Protein AF-A0A6V7IJ81-F1 (afdb_monomer_lite)

Structure (mmCIF, N/CA/C/O backbone):
data_AF-A0A6V7IJ81-F1
#
_entry.id   AF-A0A6V7IJ81-F1
#
loop_
_atom_site.group_PDB
_atom_site.id
_atom_site.type_symbol
_atom_site.label_atom_id
_atom_site.label_alt_id
_atom_site.label_comp_id
_atom_site.label_asym_id
_atom_site.label_entity_id
_atom_site.label_seq_id
_atom_site.pdbx_PDB_ins_code
_atom_site.Cartn_x
_atom_site.Cartn_y
_atom_site.Cartn_z
_atom_site.occupancy
_atom_site.B_iso_or_equiv
_atom_site.auth_seq_id
_atom_site.auth_comp_id
_atom_site.auth_asym_id
_atom_site.auth_atom_id
_atom_site.pdbx_PDB_model_num
ATOM 1 N N . TYR A 1 1 ? 16.182 -5.150 -8.749 1.00 84.44 1 TYR A N 1
ATOM 2 C CA . TYR A 1 1 ? 16.234 -3.735 -8.340 1.00 84.44 1 TYR A CA 1
ATOM 3 C C . TYR A 1 1 ? 17.164 -3.007 -9.289 1.00 84.44 1 TYR A C 1
ATOM 5 O O . TYR A 1 1 ? 18.190 -3.580 -9.637 1.00 84.44 1 TYR A O 1
ATOM 13 N N . VAL A 1 2 ? 16.801 -1.800 -9.714 1.00 90.31 2 VAL A N 1
ATOM 14 C CA . VAL A 1 2 ? 17.543 -0.971 -10.682 1.00 90.31 2 VAL A CA 1
ATOM 15 C C . VAL A 1 2 ? 17.564 0.492 -10.225 1.00 90.31 2 VAL A C 1
ATOM 17 O O . VAL A 1 2 ? 16.732 0.856 -9.388 1.00 90.31 2 VAL A O 1
ATOM 20 N N . PRO A 1 3 ? 18.490 1.332 -10.723 1.00 88.62 3 PRO A N 1
ATOM 21 C CA . PRO A 1 3 ? 18.470 2.765 -10.443 1.00 88.62 3 PRO A CA 1
ATOM 22 C C . PRO A 1 3 ? 17.133 3.418 -10.831 1.00 88.62 3 PRO A C 1
ATOM 24 O O . PRO A 1 3 ? 16.585 3.150 -11.896 1.00 88.62 3 PRO A O 1
ATOM 27 N N . GLU A 1 4 ? 16.614 4.270 -9.951 1.00 84.81 4 GLU A N 1
ATOM 28 C CA . GLU A 1 4 ? 15.409 5.082 -10.163 1.00 84.81 4 GLU A CA 1
ATOM 29 C C . GLU A 1 4 ? 15.686 6.248 -11.120 1.00 84.81 4 GLU A C 1
ATOM 31 O O . GLU A 1 4 ? 16.839 6.601 -11.368 1.00 84.81 4 GLU A O 1
ATOM 36 N N . GLY A 1 5 ? 14.636 6.927 -11.596 1.00 77.56 5 GLY A N 1
ATOM 37 C CA . GLY A 1 5 ? 14.752 8.030 -12.563 1.00 77.56 5 GLY A CA 1
ATOM 38 C C . GLY A 1 5 ? 15.628 9.222 -12.136 1.00 77.56 5 GLY A C 1
ATOM 39 O O . GLY A 1 5 ? 15.965 10.055 -12.972 1.00 77.56 5 GLY A O 1
ATOM 40 N N . ASN A 1 6 ? 16.017 9.319 -10.861 1.00 79.75 6 ASN A N 1
ATOM 41 C CA . ASN A 1 6 ? 16.946 10.332 -10.347 1.00 79.75 6 ASN A CA 1
ATOM 42 C C . ASN A 1 6 ? 18.399 9.865 -10.232 1.00 79.75 6 ASN A C 1
ATOM 44 O O . ASN A 1 6 ? 19.243 10.651 -9.810 1.00 79.75 6 ASN A O 1
ATOM 48 N N . MET A 1 7 ? 18.678 8.600 -10.552 1.00 86.25 7 MET A N 1
ATOM 49 C CA . MET A 1 7 ? 20.001 7.975 -10.498 1.00 86.25 7 MET A CA 1
ATOM 50 C C . MET A 1 7 ? 20.687 8.025 -9.120 1.00 86.25 7 MET A C 1
ATOM 52 O O . MET A 1 7 ? 21.885 7.775 -9.019 1.00 86.25 7 MET A O 1
ATOM 56 N N . THR A 1 8 ? 19.947 8.320 -8.047 1.00 85.88 8 THR A N 1
ATOM 57 C CA . THR A 1 8 ? 20.472 8.417 -6.669 1.00 85.88 8 THR A CA 1
ATOM 58 C C . THR A 1 8 ? 19.772 7.472 -5.691 1.00 85.88 8 THR A C 1
ATOM 60 O O . THR A 1 8 ? 20.128 7.413 -4.516 1.00 85.88 8 THR A O 1
ATOM 63 N N . ALA A 1 9 ? 18.800 6.694 -6.167 1.00 85.62 9 ALA A N 1
ATOM 64 C CA . ALA A 1 9 ? 18.134 5.633 -5.422 1.00 85.62 9 ALA A CA 1
ATOM 65 C C . ALA A 1 9 ? 17.955 4.390 -6.305 1.00 85.62 9 ALA A C 1
ATOM 67 O O . ALA A 1 9 ? 18.029 4.483 -7.527 1.00 85.62 9 ALA A O 1
ATOM 68 N N . CYS A 1 10 ? 17.699 3.232 -5.690 1.00 89.69 10 CYS A N 1
ATOM 69 C CA . CYS A 1 10 ? 17.317 2.008 -6.398 1.00 89.69 10 CYS A CA 1
ATOM 70 C C . CYS A 1 10 ? 15.884 1.590 -6.043 1.00 89.69 10 CYS A C 1
ATOM 72 O O . CYS A 1 10 ? 15.446 1.745 -4.897 1.00 89.69 10 CYS A O 1
ATOM 74 N N . GLY A 1 11 ? 15.190 1.012 -7.022 1.00 89.81 11 GLY A N 1
ATOM 75 C CA . GLY A 1 11 ? 13.795 0.596 -6.947 1.00 89.81 11 GLY A CA 1
AT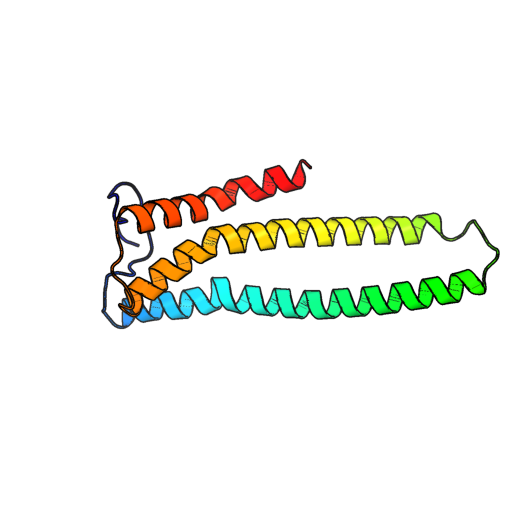OM 76 C C . GLY A 1 11 ? 13.508 -0.688 -7.718 1.00 89.81 11 GLY A C 1
ATOM 77 O O . GLY A 1 11 ? 14.408 -1.347 -8.247 1.00 89.81 11 GLY A O 1
ATOM 78 N N . THR A 1 12 ? 12.240 -1.072 -7.752 1.00 91.44 12 THR A N 1
ATOM 79 C CA . THR A 1 12 ? 11.742 -2.154 -8.607 1.00 91.44 12 THR A CA 1
ATOM 80 C C . THR A 1 12 ? 11.909 -1.796 -10.082 1.00 91.44 12 THR A C 1
ATOM 82 O O . THR A 1 12 ? 11.831 -0.635 -10.466 1.00 91.44 12 THR A O 1
ATOM 85 N N . ASP A 1 13 ? 12.150 -2.800 -10.925 1.00 93.38 13 ASP A N 1
ATOM 86 C CA . ASP A 1 13 ? 12.351 -2.579 -12.358 1.00 93.38 13 ASP A CA 1
ATOM 87 C C . ASP A 1 13 ? 11.015 -2.584 -13.109 1.00 93.38 13 ASP A C 1
ATOM 89 O O . ASP A 1 13 ? 10.650 -3.547 -13.780 1.00 93.38 13 ASP A O 1
ATOM 93 N N . TYR A 1 14 ? 10.248 -1.506 -12.944 1.00 91.94 14 TYR A N 1
ATOM 94 C CA . TYR A 1 14 ? 8.968 -1.300 -13.630 1.00 91.94 14 TYR A CA 1
ATOM 95 C C . TYR A 1 14 ? 9.129 -0.803 -15.080 1.00 91.94 14 TYR A C 1
ATOM 97 O O . TYR A 1 14 ? 8.137 -0.585 -15.784 1.00 91.94 14 TYR A O 1
ATOM 105 N N . LEU A 1 15 ? 10.368 -0.615 -15.549 1.00 91.44 15 LEU A N 1
ATOM 106 C CA . LEU A 1 15 ? 10.675 -0.211 -16.921 1.00 91.44 15 LEU A CA 1
ATOM 107 C C . LEU A 1 15 ? 10.933 -1.418 -17.825 1.00 91.44 15 LEU A C 1
ATOM 109 O O . LEU A 1 15 ? 10.518 -1.381 -18.983 1.00 91.44 15 LEU A O 1
ATOM 113 N N . ASN A 1 16 ? 11.528 -2.492 -17.302 1.00 92.88 16 ASN A N 1
ATOM 114 C CA . ASN A 1 16 ? 11.721 -3.732 -18.042 1.00 92.88 16 ASN A CA 1
ATOM 115 C C . ASN A 1 16 ? 10.380 -4.423 -18.374 1.00 92.88 16 ASN A C 1
ATOM 117 O O . A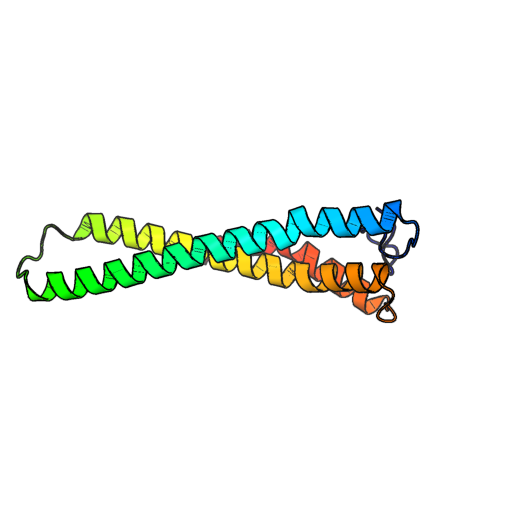SN A 1 16 ? 9.505 -4.593 -17.520 1.00 92.88 16 ASN A O 1
ATOM 121 N N . LYS A 1 17 ? 10.212 -4.800 -19.648 1.00 92.50 17 LYS A N 1
ATOM 122 C CA . LYS A 1 17 ? 8.978 -5.381 -20.205 1.00 92.50 17 LYS A CA 1
ATOM 123 C C . LYS A 1 17 ? 9.018 -6.898 -20.338 1.00 92.50 17 LYS A C 1
ATOM 125 O O . LYS A 1 17 ? 8.008 -7.489 -20.729 1.00 92.50 17 LYS A O 1
ATOM 130 N N . ASP A 1 18 ? 10.137 -7.516 -19.980 1.00 95.25 18 ASP A N 1
ATOM 131 C CA . ASP A 1 18 ? 10.265 -8.961 -19.912 1.00 95.25 18 ASP A CA 1
ATOM 132 C C . ASP A 1 18 ? 9.200 -9.525 -18.975 1.00 95.25 18 ASP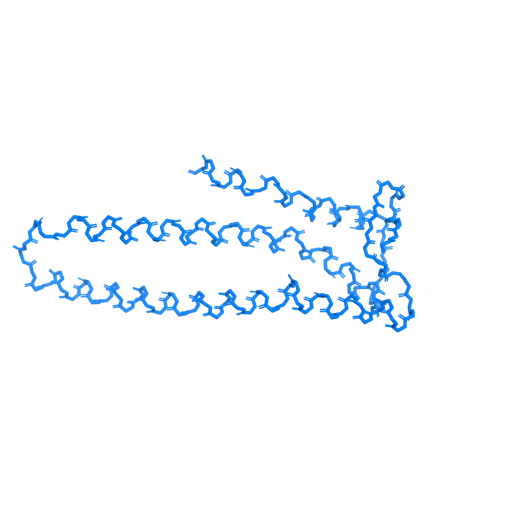 A C 1
ATOM 134 O O . ASP A 1 18 ? 8.917 -8.974 -17.903 1.00 95.25 18 ASP A O 1
ATOM 138 N N . TRP A 1 19 ? 8.606 -10.651 -19.375 1.00 94.25 19 TRP A N 1
ATOM 139 C CA . TRP A 1 19 ? 7.511 -11.257 -18.620 1.00 94.25 19 TRP A CA 1
ATOM 140 C C . TRP A 1 19 ? 7.925 -11.528 -17.170 1.00 94.25 19 TRP A C 1
ATOM 142 O O . TRP A 1 19 ? 7.180 -11.240 -16.234 1.00 94.25 19 TRP A O 1
ATOM 152 N N . PHE A 1 20 ? 9.149 -12.022 -16.976 1.00 94.44 20 PHE A N 1
ATOM 153 C CA . PHE A 1 20 ? 9.719 -12.275 -15.657 1.00 94.44 20 PHE A CA 1
ATOM 154 C C . PHE A 1 20 ? 9.725 -11.020 -14.765 1.00 94.44 20 PHE A C 1
ATOM 156 O O . PHE A 1 20 ? 9.236 -11.063 -13.639 1.00 94.44 20 PHE A O 1
ATOM 163 N N . SER A 1 21 ? 10.189 -9.880 -15.279 1.00 93.50 21 SER A N 1
ATOM 164 C CA . SER A 1 21 ? 10.229 -8.617 -14.529 1.00 93.50 21 SER A CA 1
ATOM 165 C C . SER A 1 21 ? 8.824 -8.089 -14.215 1.00 93.50 21 SER A C 1
ATOM 167 O O . SER A 1 21 ? 8.535 -7.717 -13.076 1.00 93.50 21 SER A O 1
ATOM 169 N N . ARG A 1 22 ? 7.911 -8.124 -15.196 1.00 95.12 22 ARG A N 1
ATOM 170 C CA . ARG A 1 22 ? 6.517 -7.679 -15.022 1.00 95.12 22 ARG A CA 1
ATOM 171 C C . ARG A 1 22 ? 5.778 -8.511 -13.977 1.00 95.12 22 ARG A C 1
ATOM 173 O O . ARG A 1 22 ? 5.169 -7.976 -13.054 1.00 95.12 22 ARG A O 1
ATOM 180 N N . SER A 1 23 ? 5.843 -9.827 -14.109 1.00 96.31 23 SER A N 1
ATOM 181 C CA . SER A 1 23 ? 5.177 -10.752 -13.194 1.00 96.31 23 SER A CA 1
ATOM 182 C C . SER A 1 23 ? 5.699 -10.708 -11.776 1.00 96.31 23 SER A C 1
ATOM 184 O O . SER A 1 23 ? 4.896 -10.795 -10.850 1.00 96.31 23 SER A O 1
ATOM 186 N N . TYR A 1 24 ? 7.007 -10.517 -11.599 1.00 96.19 24 TYR A N 1
ATOM 187 C CA . TYR A 1 24 ? 7.593 -10.302 -10.288 1.00 96.19 24 TYR A CA 1
ATOM 188 C C . TYR A 1 24 ? 6.880 -9.147 -9.578 1.00 96.19 24 TYR A C 1
ATOM 190 O O . TYR A 1 24 ? 6.423 -9.321 -8.454 1.00 96.19 24 TYR A O 1
ATOM 198 N N . ILE A 1 25 ? 6.689 -8.007 -10.252 1.00 96.56 25 ILE A N 1
ATOM 199 C CA . ILE A 1 25 ? 6.004 -6.838 -9.679 1.00 96.56 25 ILE A CA 1
ATOM 200 C C . ILE A 1 25 ? 4.536 -7.147 -9.360 1.00 96.56 25 ILE A C 1
ATOM 202 O O . ILE A 1 25 ? 4.060 -6.794 -8.279 1.00 96.56 25 ILE A O 1
ATOM 206 N N . LEU A 1 26 ? 3.820 -7.829 -10.260 1.00 97.19 26 LEU A N 1
ATOM 207 C CA . LEU A 1 26 ? 2.412 -8.177 -10.048 1.00 97.19 26 LEU A CA 1
ATOM 208 C C . LEU A 1 26 ? 2.239 -9.121 -8.855 1.00 97.19 26 LEU A C 1
ATOM 210 O O . LEU A 1 26 ? 1.501 -8.804 -7.923 1.00 97.19 26 LEU A O 1
ATOM 214 N N . VAL A 1 27 ? 2.966 -10.238 -8.834 1.00 97.81 27 VAL A N 1
ATOM 215 C CA . VAL A 1 27 ? 2.912 -11.215 -7.739 1.00 97.81 27 VAL A CA 1
ATOM 216 C C . VAL A 1 27 ? 3.348 -10.567 -6.429 1.00 97.81 27 VAL A C 1
ATOM 218 O O . VAL A 1 27 ? 2.644 -10.677 -5.428 1.00 97.81 27 VAL A O 1
ATOM 221 N N . TYR A 1 28 ? 4.453 -9.820 -6.439 1.00 97.19 28 TYR A N 1
ATOM 222 C CA . TYR A 1 28 ? 4.937 -9.107 -5.263 1.00 97.19 28 TYR A CA 1
ATOM 223 C C . TYR A 1 28 ? 3.868 -8.163 -4.701 1.00 97.19 28 TYR A C 1
ATOM 225 O O . TYR A 1 28 ? 3.559 -8.231 -3.514 1.00 97.19 28 TYR A O 1
ATOM 233 N N . SER A 1 29 ? 3.223 -7.357 -5.551 1.00 97.62 29 SER A N 1
ATOM 234 C CA . SER A 1 29 ? 2.163 -6.436 -5.122 1.00 97.62 29 SER A CA 1
ATOM 235 C C . SER A 1 29 ? 0.937 -7.139 -4.527 1.00 97.62 29 SER A C 1
ATOM 237 O O . SER A 1 29 ? 0.344 -6.629 -3.577 1.00 97.62 29 SER A O 1
ATOM 239 N N . ILE A 1 30 ? 0.579 -8.332 -5.015 1.00 98.06 30 ILE A N 1
ATOM 240 C CA . ILE A 1 30 ? -0.503 -9.134 -4.429 1.00 98.06 30 ILE A CA 1
ATOM 241 C C . ILE A 1 30 ? -0.166 -9.482 -2.980 1.00 98.06 30 ILE A C 1
ATOM 243 O O . ILE A 1 30 ? -0.972 -9.219 -2.092 1.00 98.06 30 ILE A O 1
ATOM 247 N N . PHE A 1 31 ? 1.028 -10.016 -2.725 1.00 97.44 31 PHE A N 1
ATOM 248 C CA . PHE A 1 31 ? 1.400 -10.496 -1.393 1.00 97.44 31 PHE A CA 1
ATOM 249 C C . PHE A 1 31 ? 1.743 -9.387 -0.398 1.00 97.44 31 PHE A C 1
ATOM 251 O O . PHE A 1 31 ? 1.477 -9.548 0.789 1.00 97.44 31 PHE A O 1
ATOM 258 N N . VAL A 1 32 ? 2.323 -8.275 -0.852 1.00 96.25 32 VAL A N 1
ATOM 259 C CA . VAL A 1 32 ? 2.798 -7.212 0.055 1.00 96.25 32 VAL A CA 1
ATOM 260 C C . VAL A 1 32 ? 1.839 -6.036 0.196 1.00 96.25 32 VAL A C 1
ATOM 262 O O . VAL A 1 32 ? 2.001 -5.244 1.118 1.00 96.25 32 VAL A O 1
ATOM 265 N N . TYR A 1 33 ? 0.852 -5.907 -0.693 1.00 97.25 33 TYR A N 1
ATOM 266 C CA . TYR A 1 33 ? -0.082 -4.783 -0.684 1.00 97.25 33 TYR A CA 1
ATOM 267 C C . TYR A 1 33 ? -1.535 -5.249 -0.598 1.00 97.25 33 TYR A C 1
ATOM 269 O O . TYR A 1 33 ? -2.208 -4.975 0.394 1.00 97.25 33 TYR A O 1
ATOM 277 N N . TYR A 1 34 ? -2.026 -5.988 -1.597 1.00 97.69 34 TYR A N 1
ATOM 278 C CA . TYR A 1 34 ? -3.453 -6.322 -1.679 1.00 97.69 34 TYR A CA 1
ATOM 279 C C . TYR A 1 34 ? -3.894 -7.356 -0.642 1.00 97.69 34 TYR A C 1
ATOM 281 O O . TYR A 1 34 ? -4.919 -7.166 0.007 1.00 97.69 34 TYR A O 1
ATOM 289 N N . LEU A 1 35 ? -3.128 -8.430 -0.450 1.00 97.44 35 LEU A N 1
ATOM 290 C CA . LEU A 1 35 ? -3.448 -9.464 0.532 1.00 97.44 35 LEU A CA 1
ATOM 291 C C . LEU A 1 35 ? -3.476 -8.891 1.966 1.00 97.44 35 LEU A C 1
ATOM 293 O O . LEU A 1 35 ? -4.492 -9.082 2.638 1.00 97.44 35 LEU A O 1
ATOM 297 N N . PRO A 1 36 ? -2.460 -8.129 2.434 1.00 96.06 36 PRO A N 1
ATOM 298 C CA . PRO A 1 36 ? -2.533 -7.450 3.726 1.00 96.06 36 PRO A CA 1
ATOM 299 C C . PRO A 1 36 ? -3.700 -6.465 3.811 1.00 96.06 36 PRO A C 1
ATOM 301 O O . PRO A 1 36 ? -4.397 -6.450 4.822 1.00 96.06 36 PRO A O 1
ATOM 304 N N . LEU A 1 37 ? -3.958 -5.681 2.755 1.00 95.81 37 LEU A N 1
ATOM 305 C CA . LEU A 1 37 ? -5.071 -4.728 2.720 1.00 95.81 37 LEU A CA 1
ATOM 306 C C . LEU A 1 37 ? -6.417 -5.422 2.941 1.00 95.81 37 LEU A C 1
ATOM 308 O O . LEU A 1 37 ? -7.191 -5.005 3.800 1.00 95.81 37 LEU A O 1
ATOM 312 N N . PHE A 1 38 ? -6.697 -6.488 2.191 1.00 96.44 38 PHE A N 1
ATOM 313 C CA . PHE A 1 38 ? -7.958 -7.215 2.315 1.00 96.44 38 PHE A CA 1
ATOM 314 C C . PHE A 1 38 ? -8.093 -7.915 3.663 1.00 96.44 38 PHE A C 1
ATOM 316 O O . PHE A 1 38 ? -9.180 -7.895 4.238 1.00 96.44 38 PHE A O 1
ATOM 323 N N . LEU A 1 39 ? -7.003 -8.472 4.198 1.00 96.19 39 LEU A N 1
ATOM 324 C CA . LEU A 1 39 ? -6.995 -9.051 5.540 1.00 96.19 39 LEU A CA 1
ATOM 325 C C . LEU A 1 39 ? -7.347 -7.992 6.590 1.00 96.19 39 LEU A C 1
ATOM 327 O O . LEU A 1 39 ? -8.223 -8.224 7.416 1.00 96.19 39 LEU A O 1
ATOM 331 N N . ILE A 1 40 ? -6.725 -6.814 6.521 1.00 94.56 40 ILE A N 1
ATOM 332 C CA . ILE A 1 40 ? -6.999 -5.697 7.432 1.00 94.56 40 ILE A CA 1
ATOM 333 C C . ILE A 1 40 ? -8.463 -5.258 7.321 1.00 94.56 40 ILE A C 1
ATOM 335 O O . ILE A 1 40 ? -9.142 -5.160 8.342 1.00 94.56 40 ILE A O 1
ATOM 339 N N . ILE A 1 41 ? -8.973 -5.033 6.105 1.00 93.31 41 ILE A N 1
ATOM 340 C CA . ILE A 1 41 ? -10.377 -4.648 5.880 1.00 93.31 41 ILE A CA 1
ATOM 341 C C . ILE A 1 41 ? -11.321 -5.690 6.485 1.00 93.31 41 ILE A C 1
ATOM 343 O O . ILE A 1 41 ? -12.253 -5.330 7.204 1.00 93.31 41 ILE A O 1
ATOM 347 N N . TYR A 1 42 ? -11.057 -6.974 6.235 1.00 95.31 42 TYR A N 1
ATOM 348 C CA . TYR A 1 42 ? -11.837 -8.077 6.784 1.00 95.31 42 TYR A CA 1
ATOM 349 C C . TYR A 1 42 ? -11.817 -8.057 8.316 1.00 95.31 42 TYR A C 1
ATOM 351 O O . TYR A 1 42 ? -12.873 -8.001 8.940 1.00 95.31 42 TYR A O 1
ATOM 359 N N . SER A 1 43 ? -10.640 -8.018 8.944 1.00 93.31 43 SER A N 1
ATOM 360 C CA . SER A 1 43 ? -10.513 -7.984 10.405 1.00 93.31 43 SER A CA 1
ATOM 361 C C . SER A 1 43 ? -11.246 -6.792 11.027 1.00 93.31 43 SER A C 1
ATOM 363 O O . SER A 1 43 ? -11.998 -6.968 11.986 1.00 93.31 43 SER A O 1
ATOM 365 N N . TYR A 1 44 ? -11.088 -5.589 10.470 1.00 88.75 44 TYR A N 1
ATOM 366 C CA . TYR A 1 44 ? -11.730 -4.390 11.011 1.00 88.75 44 TYR A CA 1
ATOM 367 C C . TYR A 1 44 ? -13.239 -4.358 10.800 1.00 88.75 44 TYR A C 1
ATOM 369 O O . TYR A 1 44 ? -13.948 -3.832 11.656 1.00 88.75 44 TYR A O 1
ATOM 377 N N . TYR A 1 45 ? -13.747 -4.968 9.730 1.00 92.00 45 TYR A N 1
ATOM 378 C CA . TYR A 1 45 ? -15.183 -5.160 9.562 1.00 92.00 45 TYR A CA 1
ATOM 379 C C . TYR A 1 45 ? -15.787 -5.928 10.753 1.00 92.00 45 TYR A C 1
ATOM 381 O O . TYR A 1 45 ? -16.765 -5.473 11.350 1.00 92.00 45 TYR A O 1
ATOM 389 N N . PHE A 1 46 ? -15.159 -7.034 11.173 1.00 91.62 46 PHE A N 1
ATOM 390 C CA . PHE A 1 46 ? -15.619 -7.807 12.335 1.00 91.62 46 PHE A CA 1
ATOM 391 C C . PHE A 1 46 ? -15.418 -7.075 13.663 1.00 91.62 46 PHE A C 1
ATOM 393 O O . PHE A 1 46 ? -16.294 -7.141 14.525 1.00 91.62 46 PHE A O 1
ATOM 400 N N . ILE A 1 47 ? -14.311 -6.343 13.826 1.00 88.69 47 ILE A N 1
ATOM 401 C CA . ILE A 1 47 ? -14.076 -5.530 15.030 1.00 88.69 47 ILE A CA 1
ATOM 402 C C . ILE A 1 47 ? -15.183 -4.482 15.186 1.00 88.69 47 ILE A C 1
ATOM 404 O O . ILE A 1 47 ? -15.778 -4.373 16.256 1.00 88.69 47 ILE A O 1
ATOM 408 N N . LEU A 1 48 ? -15.516 -3.744 14.123 1.00 86.56 48 LEU A N 1
ATOM 409 C CA . LEU A 1 48 ? -16.564 -2.719 14.167 1.00 86.56 48 LEU A CA 1
ATOM 410 C C . LEU A 1 48 ? -17.950 -3.317 14.442 1.00 86.56 48 LEU A C 1
ATOM 412 O O . LEU A 1 48 ? -18.734 -2.732 15.197 1.00 86.56 48 LEU A O 1
ATOM 416 N N . ALA A 1 49 ? -18.241 -4.495 13.885 1.00 89.81 49 ALA A N 1
ATOM 417 C CA . ALA A 1 49 ? -19.474 -5.221 14.175 1.00 89.81 49 ALA A CA 1
ATOM 418 C C . ALA A 1 49 ? -19.564 -5.620 15.661 1.00 89.81 49 ALA A C 1
ATOM 420 O O . ALA A 1 49 ? -20.597 -5.401 16.300 1.00 89.81 49 ALA A O 1
ATOM 421 N N . ALA A 1 50 ? -18.474 -6.142 16.233 1.00 88.06 50 ALA A N 1
ATOM 422 C CA . ALA A 1 50 ? -18.402 -6.526 17.641 1.00 88.06 50 ALA A CA 1
ATOM 423 C C . ALA A 1 50 ? -18.532 -5.318 18.583 1.00 88.06 50 ALA A C 1
ATOM 425 O O . ALA A 1 50 ? -19.305 -5.371 19.542 1.00 88.06 50 ALA A O 1
ATOM 426 N N . VAL A 1 51 ? -17.847 -4.208 18.281 1.00 85.19 51 VAL A N 1
ATOM 427 C CA . VAL A 1 51 ? -17.946 -2.955 19.048 1.00 85.19 51 VAL A CA 1
ATOM 428 C C . VAL A 1 51 ? -19.378 -2.422 19.031 1.00 85.19 51 VAL A C 1
ATOM 430 O O . VAL A 1 51 ? -19.923 -2.113 20.087 1.00 85.19 51 VAL A O 1
ATOM 433 N N . SER A 1 52 ? -20.031 -2.403 17.867 1.00 85.25 52 SER A N 1
ATOM 434 C CA . SER A 1 52 ? -21.417 -1.929 17.736 1.00 85.25 52 SER A CA 1
ATOM 435 C C . SER A 1 52 ? -22.403 -2.776 18.553 1.00 85.25 52 SER A C 1
ATOM 437 O O . SER A 1 52 ? -23.291 -2.244 19.225 1.00 85.25 52 SER A O 1
ATOM 439 N N . ALA A 1 53 ? -22.248 -4.105 18.530 1.00 88.25 53 ALA A N 1
ATOM 440 C CA . ALA A 1 53 ? -23.070 -5.014 19.330 1.00 88.25 53 ALA A CA 1
ATOM 441 C C . ALA A 1 53 ? -22.825 -4.825 20.836 1.00 88.25 53 ALA A C 1
ATOM 443 O O . ALA A 1 53 ? -23.771 -4.780 21.626 1.00 88.25 53 ALA A O 1
ATOM 444 N N . HIS A 1 54 ? -21.563 -4.668 21.230 1.00 82.81 54 HIS A N 1
ATOM 445 C CA . HIS A 1 54 ? -21.181 -4.430 22.613 1.00 82.81 54 HIS A CA 1
ATOM 446 C C . HIS A 1 54 ? -21.731 -3.095 23.141 1.00 82.81 54 HIS A C 1
ATOM 448 O O . HIS A 1 54 ? -22.329 -3.068 24.216 1.00 82.81 54 HIS A O 1
ATOM 454 N N . GLU A 1 55 ? -21.607 -1.999 22.384 1.00 82.81 55 GLU A N 1
ATOM 455 C CA . GLU A 1 55 ? -22.162 -0.690 22.755 1.00 82.81 55 GLU A CA 1
ATOM 456 C C . GLU A 1 55 ? -23.681 -0.744 22.950 1.00 82.81 55 GLU A C 1
ATOM 458 O O . GLU A 1 55 ? -24.212 -0.194 23.923 1.00 82.81 55 GLU A O 1
ATOM 463 N N . LYS A 1 56 ? -24.393 -1.459 22.067 1.00 85.12 56 LYS A N 1
ATOM 464 C CA . LYS A 1 56 ? -25.836 -1.681 22.204 1.00 85.12 56 LYS A CA 1
ATOM 465 C C . LYS A 1 56 ? -26.166 -2.422 23.504 1.00 85.12 56 LYS A C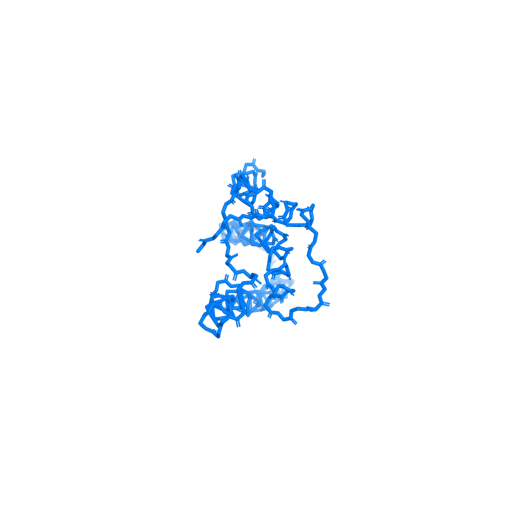 1
ATOM 467 O O . LYS A 1 56 ? -27.000 -1.945 24.275 1.00 85.12 56 LYS A O 1
ATOM 472 N N . ASN A 1 57 ? -25.481 -3.533 23.777 1.00 83.50 57 ASN A N 1
ATOM 473 C CA . ASN A 1 57 ? -25.681 -4.323 24.994 1.00 83.50 57 ASN A CA 1
ATOM 474 C C . ASN A 1 57 ? -25.374 -3.506 26.256 1.00 83.50 57 ASN A C 1
ATOM 476 O O . ASN A 1 57 ? -26.136 -3.542 27.220 1.00 83.50 57 ASN A O 1
ATOM 480 N N . MET A 1 58 ? -24.309 -2.703 26.232 1.00 77.00 58 MET A N 1
ATOM 481 C CA . MET A 1 58 ? -23.939 -1.809 27.329 1.00 77.00 58 MET A CA 1
ATOM 482 C C . MET A 1 58 ? -24.999 -0.744 27.595 1.00 77.00 58 MET A C 1
ATOM 484 O O . MET A 1 58 ? -25.344 -0.491 28.752 1.00 77.00 58 MET A O 1
ATOM 488 N N . ARG A 1 59 ? -25.564 -0.146 26.541 1.00 78.81 59 ARG A N 1
ATOM 489 C CA . ARG A 1 59 ? -26.660 0.822 26.663 1.00 78.81 59 ARG A CA 1
ATOM 490 C C . ARG A 1 59 ? -27.919 0.181 27.245 1.00 78.81 59 ARG A C 1
ATOM 492 O O . ARG A 1 59 ? -28.633 0.824 28.011 1.00 78.81 59 ARG A O 1
ATOM 499 N N . GLU A 1 60 ? -28.208 -1.066 26.891 1.00 83.00 60 GLU A N 1
ATOM 500 C CA . GLU A 1 60 ? -29.346 -1.817 27.430 1.00 83.00 60 GLU A CA 1
ATOM 501 C C . GLU A 1 60 ? -29.128 -2.249 28.887 1.00 83.00 60 GLU A C 1
ATOM 503 O O . GLU A 1 60 ? -30.051 -2.145 29.695 1.00 83.00 60 GLU A O 1
ATOM 508 N N . GLN A 1 61 ? -27.915 -2.666 29.254 1.00 71.31 61 GLN A N 1
ATOM 509 C CA . GLN A 1 61 ? -27.550 -2.997 30.634 1.00 71.31 61 GLN A CA 1
ATOM 510 C C . GLN A 1 61 ? -27.543 -1.765 31.546 1.00 71.31 61 GLN A C 1
ATOM 512 O O . GLN A 1 61 ? -28.023 -1.845 32.675 1.00 71.31 61 GLN A O 1
ATOM 517 N N . ALA A 1 62 ? -27.087 -0.606 31.058 1.00 71.31 62 ALA A N 1
ATOM 518 C CA . ALA A 1 62 ? -27.111 0.650 31.812 1.00 71.31 62 ALA A CA 1
ATOM 519 C C . ALA A 1 62 ? -28.535 1.079 32.206 1.00 71.31 62 ALA A C 1
ATOM 521 O O . ALA A 1 62 ? -28.731 1.673 33.260 1.00 71.31 62 ALA A O 1
ATOM 522 N N . LYS A 1 63 ? -29.550 0.726 31.404 1.00 75.69 63 LYS A N 1
ATOM 523 C CA . LYS A 1 63 ? -30.964 0.955 31.751 1.00 75.69 63 LYS A CA 1
ATOM 524 C C . LYS A 1 63 ? -31.469 0.037 32.871 1.00 75.69 63 LYS A C 1
ATOM 526 O O . LYS A 1 63 ? -32.499 0.334 33.465 1.00 75.69 63 LYS A O 1
ATOM 531 N N . LYS A 1 64 ? -30.790 -1.089 33.124 1.00 70.94 64 LYS A N 1
ATOM 532 C CA . LYS A 1 64 ? -31.206 -2.137 34.072 1.00 70.94 64 LYS A CA 1
ATOM 533 C C . LYS A 1 64 ? -30.400 -2.142 35.375 1.00 70.94 64 LYS A C 1
ATOM 535 O O . LYS A 1 64 ? -30.811 -2.805 36.320 1.00 70.94 64 LYS A O 1
ATOM 540 N N . MET A 1 65 ? -29.268 -1.437 35.444 1.00 57.53 65 MET A N 1
ATOM 541 C CA . MET A 1 65 ? -28.350 -1.493 36.585 1.00 57.53 65 MET A CA 1
ATOM 542 C C . MET A 1 65 ? -28.144 -0.135 37.259 1.00 57.53 65 MET A C 1
ATOM 544 O O . MET A 1 65 ? -27.648 0.803 36.646 1.00 57.53 65 MET A O 1
ATOM 548 N N . ASN A 1 66 ? -28.435 -0.079 38.562 1.00 55.09 66 ASN A N 1
ATOM 549 C CA . ASN A 1 66 ? -28.166 1.049 39.460 1.00 55.09 66 ASN A CA 1
ATOM 550 C C . ASN A 1 66 ? -26.942 0.741 40.354 1.00 55.09 66 ASN A C 1
ATOM 552 O O . ASN A 1 66 ? -27.028 0.803 41.576 1.00 55.09 66 ASN A O 1
ATOM 556 N N . VAL A 1 67 ? -25.829 0.271 39.767 1.00 54.53 67 VAL A N 1
ATOM 557 C CA . VAL A 1 67 ? -24.653 -0.182 40.541 1.00 54.53 67 VAL A CA 1
ATOM 558 C C . VAL A 1 67 ? -23.358 0.380 39.959 1.00 54.53 67 VAL A C 1
ATOM 560 O O . VAL A 1 67 ? -22.997 0.110 38.814 1.00 54.53 67 VAL A O 1
ATOM 563 N N . ALA A 1 68 ? -22.662 1.160 40.785 1.00 55.56 68 ALA A N 1
ATOM 564 C CA . ALA A 1 68 ? -21.536 2.009 40.415 1.00 55.56 68 ALA A CA 1
ATOM 565 C C . ALA A 1 68 ? -20.135 1.374 40.569 1.00 55.56 68 ALA A C 1
ATOM 567 O O . ALA A 1 68 ? -19.159 2.071 40.317 1.00 55.56 68 ALA A O 1
ATOM 568 N N . SER A 1 69 ? -19.972 0.103 40.968 1.00 52.69 69 SER A N 1
ATOM 569 C CA . SER A 1 69 ? -18.656 -0.343 41.487 1.00 52.69 69 SER A CA 1
ATOM 570 C C . SER A 1 69 ? -18.004 -1.604 40.901 1.00 52.69 69 SER A C 1
ATOM 572 O O . SER A 1 69 ? -16.828 -1.811 41.168 1.00 52.69 69 SER A O 1
ATOM 574 N N . LEU A 1 70 ? -18.654 -2.407 40.049 1.00 51.91 70 LEU A N 1
ATOM 575 C CA . LEU A 1 70 ? -17.994 -3.575 39.411 1.00 51.91 70 LEU A CA 1
ATOM 576 C C . LEU A 1 70 ? -17.367 -3.263 38.034 1.00 51.91 70 LEU A C 1
ATOM 578 O O . LEU A 1 70 ? -16.742 -4.118 37.422 1.00 51.91 70 LEU A O 1
ATOM 582 N N . ARG A 1 71 ? -17.531 -2.028 37.538 1.00 56.75 71 ARG A N 1
ATOM 583 C CA . ARG A 1 71 ? -17.342 -1.644 36.125 1.00 56.75 71 ARG A CA 1
ATOM 584 C C . ARG A 1 71 ? -16.010 -0.966 35.785 1.00 56.75 71 ARG A C 1
ATOM 586 O O . ARG A 1 71 ? -15.820 -0.623 34.624 1.00 56.75 71 ARG A O 1
ATOM 593 N N . SER A 1 72 ? -15.116 -0.687 36.733 1.00 61.97 72 SER A N 1
ATOM 594 C CA . SER A 1 72 ? -13.935 0.145 36.435 1.00 61.97 72 SER A CA 1
ATOM 595 C C . SER A 1 72 ? -12.845 -0.611 35.672 1.00 61.97 72 SER A C 1
ATOM 597 O O . SER A 1 72 ? -12.364 -0.099 34.665 1.00 61.97 72 SER A O 1
ATOM 599 N N . ALA A 1 73 ? -12.500 -1.830 36.100 1.00 63.12 73 ALA A N 1
ATOM 600 C CA . ALA A 1 73 ? -11.382 -2.593 35.539 1.00 63.12 73 ALA A CA 1
ATOM 601 C C . ALA A 1 73 ? -11.658 -3.114 34.116 1.00 63.12 73 ALA A C 1
ATOM 603 O O . ALA A 1 73 ? -10.820 -2.955 33.231 1.00 63.12 73 ALA A O 1
ATOM 604 N N . GLU A 1 74 ? -12.848 -3.670 33.869 1.00 65.62 74 GLU A N 1
ATOM 605 C CA . GLU A 1 74 ? -13.237 -4.215 32.557 1.00 65.62 74 GLU A CA 1
ATOM 606 C C . GLU A 1 74 ? -13.384 -3.099 31.505 1.00 65.62 74 GLU A C 1
ATOM 608 O O . GLU A 1 74 ? -12.850 -3.200 30.400 1.00 65.62 74 GLU A O 1
ATOM 613 N N . ASN A 1 75 ? -13.977 -1.957 31.887 1.00 68.56 75 ASN A N 1
ATOM 614 C CA . ASN A 1 75 ? -14.017 -0.770 31.025 1.00 68.56 75 ASN A CA 1
ATOM 615 C C . ASN A 1 75 ? -12.619 -0.173 30.779 1.00 68.56 75 ASN A C 1
ATOM 617 O O . ASN A 1 75 ? -12.373 0.372 29.703 1.00 68.56 75 ASN A O 1
ATOM 621 N N . GLN A 1 76 ? -11.697 -0.250 31.749 1.00 69.88 76 GLN A N 1
ATOM 622 C CA . GLN A 1 76 ? -10.313 0.203 31.563 1.00 69.88 76 GLN A CA 1
ATOM 623 C C . GLN A 1 76 ? -9.554 -0.670 30.562 1.00 69.88 76 GLN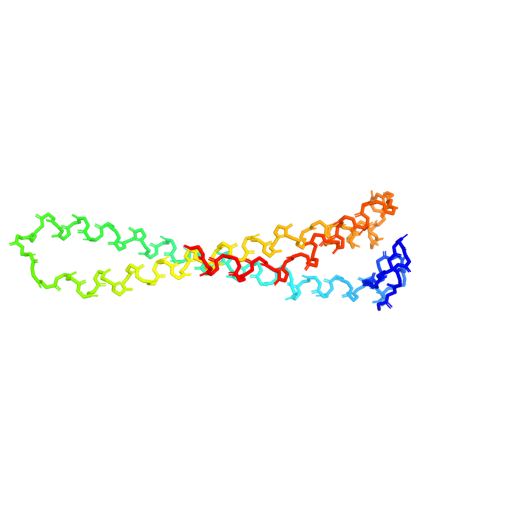 A C 1
ATOM 625 O O . GLN A 1 76 ? -8.913 -0.122 29.664 1.00 69.88 76 GLN A O 1
ATOM 630 N N . ALA A 1 77 ? -9.652 -1.997 30.682 1.00 71.75 77 ALA A N 1
ATOM 631 C CA . ALA A 1 77 ? -9.015 -2.933 29.757 1.00 71.75 77 ALA A CA 1
ATOM 632 C C . ALA A 1 77 ? -9.523 -2.728 28.320 1.00 71.75 77 ALA A C 1
ATOM 634 O O . ALA A 1 77 ? -8.734 -2.554 27.393 1.00 71.75 77 ALA A O 1
ATOM 635 N N . GLN A 1 78 ? -10.839 -2.610 28.149 1.00 71.50 78 GLN A N 1
ATOM 636 C CA . GLN A 1 78 ? -11.449 -2.372 26.843 1.00 71.50 78 GLN A CA 1
ATOM 637 C C . GLN A 1 78 ? -11.083 -1.004 26.242 1.00 71.50 78 GLN A C 1
ATOM 639 O O . GLN A 1 78 ? -10.858 -0.881 25.036 1.00 71.50 78 GLN A O 1
ATOM 644 N N . SER A 1 79 ? -10.992 0.043 27.068 1.00 75.44 79 SER A N 1
ATOM 645 C CA . SER A 1 79 ? -10.522 1.363 26.626 1.00 75.44 79 SER A CA 1
ATOM 646 C C . SER A 1 79 ? -9.079 1.303 26.108 1.00 75.44 79 SER A C 1
ATOM 648 O O . SER A 1 79 ? -8.760 1.913 25.083 1.00 75.44 79 SER A O 1
ATOM 650 N N . ALA A 1 80 ? -8.219 0.514 26.762 1.00 81.12 80 ALA A N 1
ATOM 651 C CA . ALA A 1 80 ? -6.848 0.285 26.316 1.00 81.12 80 ALA A CA 1
ATOM 652 C C . ALA A 1 80 ? -6.794 -0.460 24.971 1.00 81.12 80 ALA A C 1
ATOM 654 O O . ALA A 1 80 ? -6.092 -0.013 24.063 1.00 81.12 80 ALA A O 1
ATOM 655 N N . GLU A 1 81 ? -7.580 -1.527 24.793 1.00 81.19 81 GLU A N 1
ATOM 656 C CA . GLU A 1 81 ? -7.678 -2.250 23.515 1.00 81.19 81 GLU A CA 1
ATOM 657 C C . GLU A 1 81 ? -8.180 -1.353 22.376 1.00 81.19 81 GLU A C 1
ATOM 659 O O . GLU A 1 81 ? -7.618 -1.350 21.280 1.00 81.19 81 GLU A O 1
ATOM 664 N N . CYS A 1 82 ? -9.187 -0.516 22.640 1.00 81.12 82 CYS A N 1
ATOM 665 C CA . CYS A 1 82 ? -9.701 0.435 21.657 1.00 81.12 82 CYS A CA 1
ATOM 666 C C . CYS A 1 82 ? -8.651 1.500 21.286 1.00 81.12 82 CYS A C 1
ATOM 668 O O . CYS A 1 82 ? -8.529 1.878 20.117 1.00 81.12 82 CYS A O 1
ATOM 670 N N . LYS A 1 83 ? -7.841 1.961 22.251 1.00 85.06 83 LYS A N 1
ATOM 671 C CA . LYS A 1 83 ? -6.712 2.866 21.980 1.00 85.06 83 LYS A CA 1
ATOM 672 C C . LYS A 1 83 ? -5.657 2.192 21.096 1.00 85.06 83 LYS A C 1
ATOM 674 O O . LYS A 1 83 ? -5.212 2.802 20.126 1.00 85.06 83 LYS A O 1
ATOM 679 N N . LEU A 1 84 ? -5.304 0.938 21.382 1.00 87.12 84 LEU A N 1
ATOM 680 C CA . LEU A 1 84 ? -4.365 0.154 20.572 1.00 87.12 84 LEU A CA 1
ATOM 681 C C . LEU A 1 84 ? -4.874 -0.051 19.139 1.00 87.12 84 LEU A C 1
ATOM 683 O O . LEU A 1 84 ? -4.124 0.169 18.190 1.00 87.12 84 LEU A O 1
ATOM 687 N N . ALA A 1 85 ? -6.155 -0.388 18.968 1.00 86.75 85 ALA A N 1
ATOM 688 C CA . ALA A 1 85 ? -6.773 -0.533 17.651 1.00 86.75 85 ALA A CA 1
ATOM 689 C C . ALA A 1 85 ? -6.737 0.778 16.846 1.00 86.75 85 ALA A C 1
ATOM 691 O O . ALA A 1 85 ? -6.430 0.770 15.656 1.00 86.75 85 ALA A O 1
ATOM 692 N N . LYS A 1 86 ? -6.981 1.928 17.491 1.00 85.88 86 LYS A N 1
ATOM 693 C CA . LYS A 1 86 ? -6.860 3.245 16.840 1.00 85.88 86 LYS A CA 1
ATOM 694 C C . LYS A 1 86 ? -5.433 3.535 16.385 1.00 85.88 86 LYS A C 1
ATOM 696 O O . LYS A 1 86 ? -5.244 3.957 15.248 1.00 85.88 86 LYS A O 1
ATOM 701 N N . VAL A 1 87 ? -4.443 3.288 17.242 1.00 91.12 87 VAL A N 1
ATOM 702 C CA . VAL A 1 87 ? -3.023 3.467 16.896 1.00 91.12 87 VAL A CA 1
ATOM 703 C C . VAL A 1 87 ? -2.641 2.567 15.720 1.00 91.12 87 VAL A C 1
ATOM 705 O O . VAL A 1 87 ? -2.032 3.042 14.763 1.00 91.12 87 VAL A O 1
ATOM 708 N N . ALA A 1 88 ? -3.059 1.299 15.741 1.00 89.44 88 ALA A N 1
ATOM 709 C CA . ALA A 1 88 ? -2.827 0.368 14.641 1.00 89.44 88 ALA A CA 1
ATOM 710 C C . ALA A 1 88 ? -3.477 0.844 13.330 1.00 89.44 88 ALA A C 1
ATOM 712 O O . ALA A 1 88 ? -2.836 0.820 12.284 1.00 89.44 88 ALA A O 1
ATOM 713 N N . LEU A 1 89 ? -4.722 1.333 13.366 1.00 88.81 89 LEU A N 1
ATOM 714 C CA . LEU A 1 89 ? -5.376 1.908 12.184 1.00 88.81 89 LEU A CA 1
ATOM 715 C C . LEU A 1 89 ? -4.628 3.117 11.630 1.00 88.81 89 LEU A C 1
ATOM 717 O O . LEU A 1 89 ? -4.506 3.245 10.412 1.00 88.81 89 LEU A O 1
ATOM 721 N N . MET A 1 90 ? -4.130 3.999 12.498 1.00 92.06 90 MET A N 1
ATOM 722 C CA . MET A 1 90 ? -3.371 5.175 12.075 1.00 92.06 90 MET A CA 1
ATOM 723 C C . MET A 1 90 ? -2.078 4.774 11.363 1.00 92.06 90 MET A C 1
ATOM 725 O O . MET A 1 90 ? -1.833 5.243 10.251 1.00 92.06 90 MET A O 1
ATOM 729 N N . THR A 1 91 ? -1.280 3.876 11.950 1.00 93.12 91 THR A N 1
ATOM 730 C CA . THR A 1 91 ? -0.013 3.431 11.343 1.00 93.12 91 THR A CA 1
ATOM 731 C C . THR A 1 91 ? -0.237 2.679 10.034 1.00 93.12 91 THR A C 1
ATOM 733 O O . THR A 1 91 ? 0.448 2.947 9.049 1.00 93.12 91 THR A O 1
ATOM 736 N N . ILE A 1 92 ? -1.251 1.811 9.973 1.00 93.44 92 ILE A N 1
ATOM 737 C CA . ILE A 1 92 ? -1.655 1.120 8.743 1.00 93.44 92 ILE A CA 1
ATOM 738 C C . ILE A 1 92 ? -2.074 2.123 7.661 1.00 93.44 92 ILE A C 1
ATOM 740 O O . ILE A 1 92 ? -1.638 2.021 6.515 1.00 93.44 92 ILE A O 1
ATOM 744 N N . SER A 1 93 ? -2.902 3.110 8.010 1.00 91.81 93 SER A N 1
ATOM 745 C CA . SER A 1 93 ? -3.377 4.117 7.053 1.00 91.81 93 SER A CA 1
ATOM 746 C C . SER A 1 93 ? -2.218 4.941 6.493 1.00 91.81 93 SER A C 1
ATOM 748 O O . SER A 1 93 ? -2.151 5.176 5.287 1.00 91.81 93 SER A O 1
ATOM 750 N N . LEU A 1 94 ? -1.277 5.341 7.352 1.00 93.94 94 LEU A N 1
ATOM 751 C CA . LEU A 1 94 ? -0.062 6.054 6.954 1.00 93.94 94 LEU A CA 1
ATOM 752 C C . LEU A 1 94 ? 0.824 5.211 6.039 1.00 93.94 94 LEU A C 1
ATOM 754 O O . LEU A 1 94 ? 1.324 5.732 5.043 1.00 93.94 94 LEU A O 1
ATOM 758 N N . TRP A 1 95 ? 0.952 3.912 6.314 1.00 95.31 95 TRP A N 1
ATOM 759 C CA . TRP A 1 95 ? 1.670 2.989 5.440 1.00 95.31 95 TRP A CA 1
ATOM 760 C C . TRP A 1 95 ? 1.059 2.959 4.034 1.00 95.31 95 TRP A C 1
ATOM 762 O O . TRP A 1 95 ? 1.766 3.163 3.046 1.00 95.31 95 TRP A O 1
ATOM 772 N N . PHE A 1 96 ? -0.262 2.780 3.926 1.00 95.62 96 PHE A N 1
ATOM 773 C CA . PHE A 1 96 ? -0.935 2.755 2.626 1.00 95.62 96 PHE A CA 1
ATOM 774 C C . PHE A 1 96 ? -0.825 4.098 1.903 1.00 95.62 96 PHE A C 1
ATOM 776 O O . PHE A 1 96 ? -0.480 4.119 0.722 1.00 95.62 96 PHE A O 1
ATOM 783 N N . MET A 1 97 ? -1.025 5.223 2.594 1.00 94.25 97 MET A N 1
ATOM 784 C CA . MET A 1 97 ? -0.849 6.556 2.005 1.00 94.25 97 MET A CA 1
ATOM 785 C C . MET A 1 97 ? 0.570 6.774 1.463 1.00 94.25 97 MET A C 1
ATOM 787 O O . MET A 1 97 ? 0.730 7.332 0.379 1.00 94.25 97 MET A O 1
ATOM 791 N N . ALA A 1 98 ? 1.592 6.295 2.174 1.00 95.56 98 ALA A N 1
ATOM 792 C CA . ALA A 1 98 ? 2.986 6.414 1.761 1.00 95.56 98 ALA A CA 1
ATOM 793 C C . ALA A 1 98 ? 3.315 5.572 0.519 1.00 95.56 98 ALA A C 1
ATOM 795 O O . ALA A 1 98 ? 4.008 6.037 -0.387 1.00 95.56 98 ALA A O 1
ATOM 796 N N . TRP A 1 99 ? 2.829 4.328 0.472 1.00 96.75 99 TRP A N 1
ATOM 797 C CA . TRP A 1 99 ? 3.209 3.356 -0.556 1.00 96.75 99 TRP A CA 1
ATOM 798 C C . TRP A 1 99 ? 2.324 3.376 -1.805 1.00 96.75 99 TRP A C 1
ATOM 800 O O . TRP A 1 99 ? 2.802 3.003 -2.878 1.00 96.75 99 TRP A O 1
ATOM 810 N N . THR A 1 100 ? 1.070 3.836 -1.710 1.00 96.75 100 THR A N 1
ATOM 811 C CA . THR A 1 100 ? 0.138 3.866 -2.856 1.00 96.75 100 THR A CA 1
ATOM 812 C C . THR A 1 100 ? 0.713 4.606 -4.070 1.00 96.75 100 THR A C 1
ATOM 814 O O . THR A 1 100 ? 0.665 4.042 -5.165 1.00 96.75 100 THR A O 1
ATOM 817 N N . PRO A 1 101 ? 1.303 5.815 -3.942 1.00 95.38 101 PRO A N 1
ATOM 818 C CA . PRO A 1 101 ? 1.858 6.518 -5.099 1.00 95.38 101 PRO A CA 1
ATOM 819 C C . PRO A 1 101 ? 2.944 5.704 -5.814 1.00 95.38 101 PRO A C 1
ATOM 821 O O . PRO A 1 101 ? 2.982 5.652 -7.042 1.00 95.38 101 PRO A O 1
ATOM 824 N N . TYR A 1 102 ? 3.796 5.014 -5.051 1.00 95.31 102 TYR A N 1
ATOM 825 C CA . TYR A 1 102 ? 4.872 4.189 -5.596 1.00 95.31 102 TYR A CA 1
ATOM 826 C C . TYR A 1 102 ? 4.356 2.902 -6.258 1.00 95.31 102 TYR A C 1
ATOM 828 O O . TYR A 1 102 ? 4.864 2.500 -7.308 1.00 95.31 102 TYR A O 1
ATOM 836 N N . LEU A 1 103 ? 3.306 2.284 -5.707 1.00 96.38 103 LEU A N 1
ATOM 837 C CA . LEU A 1 103 ? 2.605 1.170 -6.353 1.00 96.38 103 LEU A CA 1
ATOM 838 C C . LEU A 1 103 ? 2.000 1.597 -7.699 1.00 96.38 103 LEU A C 1
ATOM 840 O O . LEU A 1 103 ? 2.152 0.888 -8.692 1.00 96.38 103 LEU A O 1
ATOM 844 N N . VAL A 1 104 ? 1.364 2.771 -7.749 1.00 95.38 104 VAL A N 1
ATOM 845 C CA . VAL A 1 104 ? 0.785 3.324 -8.983 1.00 95.38 104 VAL A CA 1
ATOM 846 C C . VAL A 1 104 ? 1.862 3.548 -10.045 1.00 95.38 104 VAL A C 1
ATOM 848 O O . VAL A 1 104 ? 1.646 3.185 -11.196 1.00 95.38 104 VAL A O 1
ATOM 851 N N . ILE A 1 105 ? 3.036 4.071 -9.674 1.00 94.94 105 ILE A N 1
ATOM 852 C CA . ILE A 1 105 ? 4.183 4.220 -10.590 1.00 94.94 105 ILE A CA 1
ATOM 853 C C . ILE A 1 105 ? 4.625 2.866 -11.149 1.00 94.94 105 ILE A C 1
ATOM 855 O O . ILE A 1 105 ? 4.816 2.728 -12.357 1.00 94.94 105 ILE A O 1
ATOM 859 N N . ASN A 1 106 ? 4.739 1.855 -10.285 1.00 95.25 106 ASN A N 1
ATOM 860 C CA . ASN A 1 106 ? 5.105 0.502 -10.695 1.00 95.25 106 ASN A CA 1
ATOM 861 C C . ASN A 1 106 ? 4.118 -0.072 -11.713 1.00 95.25 106 ASN A C 1
ATOM 863 O O . ASN A 1 106 ? 4.524 -0.590 -12.751 1.00 95.25 106 ASN A O 1
ATOM 867 N N . TYR A 1 107 ? 2.822 0.058 -11.440 1.00 96.19 107 TYR A N 1
ATOM 868 C CA . TYR A 1 107 ? 1.765 -0.423 -12.324 1.00 96.19 107 TYR A CA 1
ATOM 869 C C . TYR A 1 107 ? 1.714 0.367 -13.634 1.00 96.19 107 TYR A C 1
ATOM 871 O O . TYR A 1 107 ? 1.610 -0.231 -14.702 1.00 96.19 107 TYR A O 1
ATOM 879 N N . ALA A 1 108 ? 1.861 1.691 -13.578 1.00 95.06 108 ALA A N 1
ATOM 880 C CA . ALA A 1 108 ? 1.969 2.532 -14.765 1.00 95.06 108 ALA A CA 1
ATOM 881 C C . ALA A 1 108 ? 3.151 2.126 -15.652 1.00 95.06 108 ALA A C 1
ATOM 883 O O . ALA A 1 108 ? 3.027 2.121 -16.874 1.00 95.06 108 ALA A O 1
ATOM 884 N N . GLY A 1 109 ? 4.275 1.737 -15.046 1.00 93.44 109 GLY A N 1
ATOM 885 C CA . GLY A 1 109 ? 5.439 1.228 -15.762 1.00 93.44 109 GLY A CA 1
ATOM 886 C C . GLY A 1 109 ? 5.159 -0.132 -16.386 1.00 93.44 109 GLY A C 1
ATOM 887 O O . GLY A 1 109 ? 5.313 -0.299 -17.595 1.00 93.44 109 GLY A O 1
ATOM 888 N N . VAL A 1 110 ? 4.680 -1.091 -15.593 1.00 95.00 110 VAL A N 1
ATOM 889 C CA . VAL A 1 110 ? 4.380 -2.455 -16.054 1.00 95.00 110 VAL A CA 1
ATOM 890 C C . VAL A 1 110 ? 3.378 -2.454 -17.209 1.00 95.00 110 VAL A C 1
ATOM 892 O O . VAL A 1 110 ? 3.629 -3.123 -18.212 1.00 95.00 110 VAL A O 1
ATOM 895 N N . PHE A 1 111 ? 2.291 -1.690 -17.094 1.00 94.94 111 PHE A N 1
ATOM 896 C CA . PHE A 1 111 ? 1.189 -1.656 -18.061 1.00 94.94 111 PHE A CA 1
ATOM 897 C C . PHE A 1 111 ? 1.284 -0.533 -19.098 1.00 94.94 111 PHE A C 1
ATOM 899 O O . PHE A 1 111 ? 0.430 -0.452 -19.974 1.00 94.94 111 PHE A O 1
ATOM 906 N N . GLU A 1 112 ? 2.299 0.325 -19.007 1.00 92.62 112 GLU A N 1
ATOM 907 C CA . GLU A 1 112 ? 2.552 1.417 -19.959 1.00 92.62 112 GLU A CA 1
ATOM 908 C C . GLU A 1 112 ? 1.363 2.390 -20.095 1.00 92.62 112 GLU A C 1
ATOM 910 O O . GLU A 1 112 ? 1.130 2.980 -21.147 1.00 92.62 112 GLU A O 1
ATOM 915 N N . THR A 1 113 ? 0.600 2.579 -19.012 1.00 91.25 113 THR A N 1
ATOM 916 C CA . THR A 1 113 ? -0.651 3.358 -19.026 1.00 91.25 113 THR A CA 1
ATOM 917 C C . THR A 1 113 ? -0.433 4.866 -19.075 1.00 91.25 113 THR A C 1
ATOM 919 O O . THR A 1 113 ? -1.333 5.607 -19.466 1.00 91.25 113 THR A O 1
ATOM 922 N N . THR A 1 114 ? 0.742 5.348 -18.666 1.00 88.56 114 THR A N 1
ATOM 923 C CA . THR A 1 114 ? 1.095 6.769 -18.716 1.00 88.56 114 THR A CA 1
ATOM 924 C C . THR A 1 114 ? 2.604 6.968 -18.822 1.00 88.56 114 THR A C 1
ATOM 926 O O . THR A 1 114 ? 3.397 6.083 -18.494 1.00 88.56 114 THR A O 1
ATOM 929 N N . LYS A 1 115 ? 3.018 8.158 -19.267 1.00 86.44 115 LYS A N 1
ATOM 930 C CA . LYS A 1 115 ? 4.429 8.550 -19.292 1.00 86.44 115 LYS A CA 1
ATOM 931 C C . LYS A 1 115 ? 4.908 8.826 -17.869 1.00 86.44 115 LYS A C 1
ATOM 933 O O . LYS A 1 115 ? 4.389 9.707 -17.187 1.00 86.44 115 LYS A O 1
ATOM 938 N N . ILE A 1 116 ? 5.935 8.100 -17.446 1.00 88.75 116 ILE A N 1
ATOM 939 C CA . ILE A 1 116 ? 6.563 8.271 -16.137 1.00 88.75 116 ILE A CA 1
ATOM 940 C C . ILE A 1 116 ? 7.605 9.388 -16.229 1.00 88.75 116 ILE A C 1
ATOM 942 O O . ILE A 1 116 ? 8.575 9.276 -16.978 1.00 88.75 116 ILE A O 1
ATOM 946 N N . SER A 1 117 ? 7.409 10.470 -15.474 1.00 88.44 117 SER A N 1
ATOM 947 C CA . SER A 1 117 ? 8.390 11.553 -15.371 1.00 88.44 117 SER A CA 1
ATOM 948 C C . SER A 1 117 ? 9.352 11.320 -14.195 1.00 88.44 117 SER A C 1
ATOM 950 O O . SER A 1 117 ? 8.930 10.784 -13.166 1.00 88.44 117 SER A O 1
ATOM 952 N N . PRO A 1 118 ? 10.616 11.780 -14.280 1.00 85.94 118 PRO A N 1
ATOM 953 C CA . PRO A 1 118 ? 11.574 11.650 -13.179 1.00 85.94 118 PRO A CA 1
ATOM 954 C C . PRO A 1 118 ? 11.088 12.276 -11.864 1.00 85.94 118 PRO A C 1
ATOM 956 O O . PRO A 1 118 ? 11.285 11.713 -10.790 1.00 85.94 118 PRO A O 1
ATOM 959 N N . LEU A 1 119 ? 10.398 13.420 -11.931 1.00 86.94 119 LEU A N 1
ATOM 960 C CA . LEU A 1 119 ? 9.834 14.067 -10.741 1.00 86.94 119 LEU A CA 1
ATOM 961 C C . LEU A 1 119 ? 8.788 13.185 -10.058 1.00 86.94 119 LEU A C 1
ATOM 963 O O . LEU A 1 119 ? 8.776 13.090 -8.833 1.00 86.94 119 LEU A O 1
ATOM 967 N N . PHE A 1 120 ? 7.940 12.512 -10.837 1.00 86.56 120 PHE A N 1
ATOM 968 C CA . PHE A 1 120 ? 6.924 11.626 -10.283 1.00 86.56 120 PHE A CA 1
ATOM 969 C C . PHE A 1 120 ? 7.560 10.411 -9.595 1.00 86.56 120 PHE A C 1
ATOM 971 O O . PHE A 1 120 ? 7.182 10.083 -8.471 1.00 86.56 120 PHE A O 1
ATOM 978 N N . THR A 1 121 ? 8.598 9.815 -10.198 1.00 89.44 121 THR A N 1
ATOM 979 C CA . THR A 1 121 ? 9.346 8.704 -9.580 1.00 89.44 121 THR A CA 1
ATOM 980 C C . THR A 1 121 ? 10.067 9.122 -8.303 1.00 89.44 121 THR A C 1
ATOM 982 O O . THR A 1 121 ? 10.040 8.385 -7.320 1.00 89.44 121 THR A O 1
ATOM 985 N N . ILE A 1 122 ? 10.661 10.324 -8.280 1.00 89.38 122 ILE A N 1
ATOM 986 C CA . ILE A 1 122 ? 11.345 10.866 -7.097 1.00 89.38 122 ILE A CA 1
ATOM 987 C C . ILE A 1 122 ? 10.366 11.003 -5.941 1.00 89.38 122 ILE A C 1
ATOM 989 O O . ILE A 1 122 ? 10.592 10.435 -4.875 1.00 89.38 122 ILE A O 1
ATOM 993 N N . TRP A 1 123 ? 9.274 11.739 -6.151 1.00 89.81 123 TRP A N 1
ATOM 994 C CA . TRP A 1 123 ? 8.327 12.018 -5.079 1.00 89.81 123 TRP A CA 1
ATOM 995 C C . TRP A 1 123 ? 7.632 10.752 -4.591 1.00 89.81 123 TRP A C 1
ATOM 997 O O . TRP A 1 123 ? 7.525 10.563 -3.381 1.00 89.81 123 TRP A O 1
ATOM 1007 N N . GLY A 1 124 ? 7.248 9.849 -5.498 1.00 91.94 124 GLY A N 1
ATOM 1008 C CA . GLY A 1 124 ? 6.688 8.554 -5.116 1.00 91.94 124 GLY A CA 1
ATOM 1009 C C . GLY A 1 124 ? 7.653 7.722 -4.268 1.00 91.94 124 GLY A C 1
ATOM 1010 O O . GLY A 1 124 ? 7.257 7.183 -3.236 1.00 91.94 124 GLY A O 1
ATOM 1011 N N . SER A 1 125 ? 8.932 7.660 -4.655 1.00 91.31 125 SER A N 1
ATOM 1012 C CA . SER A 1 125 ? 9.961 6.918 -3.913 1.00 91.31 125 SER A CA 1
ATOM 1013 C C . SER A 1 125 ? 10.252 7.545 -2.544 1.00 91.31 125 SER A C 1
ATOM 1015 O O . SER A 1 125 ? 10.365 6.833 -1.546 1.00 91.31 125 SER A O 1
ATOM 1017 N N . VAL A 1 126 ? 10.324 8.878 -2.465 1.00 91.56 126 VAL A N 1
ATOM 1018 C CA . VAL A 1 126 ? 10.548 9.606 -1.205 1.00 91.56 126 VAL A CA 1
ATOM 1019 C C . VAL A 1 126 ? 9.383 9.406 -0.238 1.00 91.56 126 VAL A C 1
ATOM 1021 O O . VAL A 1 126 ? 9.624 9.068 0.920 1.00 91.56 126 VAL A O 1
ATOM 1024 N N . PHE A 1 127 ? 8.135 9.544 -0.699 1.00 92.50 127 PHE A N 1
ATOM 1025 C CA . PHE A 1 127 ? 6.952 9.305 0.137 1.00 92.50 127 PHE A CA 1
ATOM 1026 C C . PHE A 1 127 ? 6.921 7.877 0.682 1.00 92.50 127 PHE A C 1
ATOM 1028 O O . PHE A 1 127 ? 6.745 7.685 1.884 1.00 92.50 127 PHE A O 1
ATOM 1035 N N . ALA A 1 128 ? 7.191 6.881 -0.166 1.00 93.38 128 ALA A N 1
ATOM 1036 C CA . ALA A 1 128 ? 7.257 5.488 0.262 1.00 93.38 128 ALA A CA 1
ATOM 1037 C C . ALA A 1 128 ? 8.328 5.258 1.342 1.00 93.38 128 ALA A C 1
ATOM 1039 O O . ALA A 1 128 ? 8.102 4.523 2.302 1.00 93.38 128 ALA A O 1
ATOM 1040 N N . LYS A 1 129 ? 9.491 5.913 1.230 1.00 92.00 129 LYS A N 1
ATOM 1041 C CA . LYS A 1 129 ? 10.578 5.796 2.219 1.00 92.00 129 LYS A CA 1
ATOM 1042 C C . LYS A 1 129 ? 10.289 6.554 3.517 1.00 92.00 129 LYS A C 1
ATOM 1044 O O . LYS A 1 129 ? 10.690 6.086 4.581 1.00 92.00 129 LYS A O 1
ATOM 1049 N N . ALA A 1 130 ? 9.555 7.666 3.455 1.00 91.94 130 ALA A N 1
ATOM 1050 C CA . ALA A 1 130 ? 9.151 8.438 4.631 1.00 91.94 130 ALA A CA 1
ATOM 1051 C C . ALA A 1 130 ? 8.247 7.643 5.594 1.00 91.94 130 ALA A C 1
ATOM 1053 O O . ALA A 1 130 ? 8.227 7.930 6.787 1.00 91.94 130 ALA A O 1
ATOM 1054 N N . ASN A 1 131 ? 7.591 6.576 5.124 1.00 92.06 131 ASN A N 1
ATOM 1055 C CA . ASN A 1 131 ? 6.863 5.627 5.971 1.00 92.06 131 ASN A CA 1
ATOM 1056 C C . ASN A 1 131 ? 7.651 5.169 7.216 1.00 92.06 131 ASN A C 1
ATOM 1058 O O . ASN A 1 131 ? 7.076 4.994 8.288 1.00 92.06 131 ASN A O 1
ATOM 1062 N N . ALA A 1 132 ? 8.974 5.005 7.099 1.00 88.88 132 ALA A N 1
ATOM 1063 C CA . ALA A 1 132 ? 9.815 4.527 8.195 1.00 88.88 132 ALA A CA 1
ATOM 1064 C C . ALA A 1 132 ? 9.792 5.436 9.441 1.00 88.88 132 ALA A C 1
ATOM 1066 O O . ALA A 1 132 ? 10.059 4.954 10.541 1.00 88.88 132 ALA A O 1
ATOM 1067 N N . VAL A 1 133 ? 9.457 6.725 9.292 1.00 93.19 133 VAL A N 1
ATOM 1068 C CA . VAL A 1 133 ? 9.423 7.681 10.412 1.00 93.19 133 VAL A CA 1
ATOM 1069 C C . VAL A 1 133 ? 8.023 7.920 10.975 1.00 93.19 133 VAL A C 1
ATOM 1071 O O . VAL A 1 133 ? 7.896 8.525 12.036 1.00 93.19 133 VAL A O 1
ATOM 1074 N N . TYR A 1 134 ? 6.967 7.434 10.319 1.00 90.31 134 TYR A N 1
ATOM 1075 C CA . TYR A 1 134 ? 5.592 7.687 10.756 1.00 90.31 134 TYR A CA 1
ATOM 1076 C C . TYR A 1 134 ? 5.233 6.925 12.033 1.00 90.31 134 TYR A C 1
ATOM 1078 O O . TYR A 1 134 ? 4.644 7.507 12.942 1.00 90.31 134 TYR A O 1
ATOM 1086 N N . ASN A 1 135 ? 5.636 5.657 12.149 1.00 89.38 135 ASN A N 1
ATOM 1087 C CA . ASN A 1 135 ? 5.249 4.825 13.292 1.00 89.38 135 ASN A CA 1
ATOM 1088 C C . ASN A 1 135 ? 5.743 5.386 14.641 1.00 89.38 135 ASN A C 1
ATOM 1090 O O . ASN A 1 13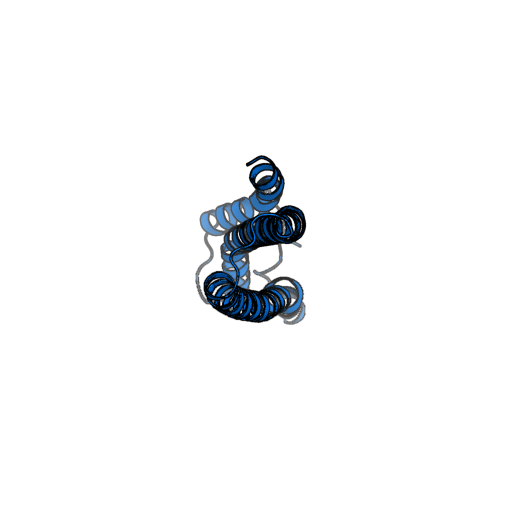5 ? 4.912 5.537 15.535 1.00 89.38 135 ASN A O 1
ATOM 1094 N N . PRO A 1 136 ? 7.029 5.765 14.813 1.00 91.69 136 PRO A N 1
ATOM 1095 C CA . PRO A 1 136 ? 7.492 6.360 16.068 1.00 91.69 136 PRO A CA 1
ATOM 1096 C C . PRO A 1 136 ? 6.759 7.652 16.447 1.00 91.69 136 PRO A C 1
ATOM 1098 O O . PRO A 1 136 ? 6.494 7.870 17.624 1.00 91.69 136 PRO A O 1
ATOM 1101 N N . ILE A 1 137 ? 6.402 8.489 15.464 1.00 90.12 137 ILE A N 1
ATOM 1102 C CA . ILE A 1 137 ? 5.657 9.734 15.704 1.00 90.12 137 ILE A CA 1
ATOM 1103 C C . ILE A 1 137 ? 4.258 9.417 16.231 1.00 90.12 137 ILE A C 1
ATOM 1105 O O . ILE A 1 137 ? 3.847 9.987 17.236 1.00 90.12 137 ILE A O 1
ATOM 1109 N N . VAL A 1 138 ? 3.546 8.481 15.594 1.00 90.56 138 VAL A N 1
ATOM 1110 C CA . VAL A 1 138 ? 2.203 8.070 16.035 1.00 90.56 138 VAL A CA 1
ATOM 1111 C C . VAL A 1 138 ? 2.237 7.484 17.443 1.00 90.56 138 VAL A C 1
ATOM 1113 O O . VAL A 1 138 ? 1.334 7.747 18.222 1.00 90.56 138 VAL A O 1
ATOM 1116 N N . TYR A 1 139 ? 3.269 6.713 17.793 1.00 88.81 139 TYR A N 1
ATOM 1117 C CA . TYR A 1 139 ? 3.399 6.154 19.142 1.00 88.81 139 TYR A CA 1
ATOM 1118 C C . TYR A 1 139 ? 3.719 7.205 20.212 1.00 88.81 139 TYR A C 1
ATOM 1120 O O . TYR A 1 139 ? 3.460 6.963 21.389 1.00 88.81 139 TYR A O 1
ATOM 1128 N N . GLY A 1 140 ? 4.307 8.339 19.820 1.00 85.62 140 GLY A N 1
ATOM 1129 C CA . GLY A 1 140 ? 4.635 9.444 20.721 1.00 85.62 140 GLY A CA 1
ATOM 1130 C C . GLY A 1 140 ? 3.475 10.403 21.014 1.00 85.62 140 GLY A C 1
ATOM 1131 O O . GLY A 1 140 ? 3.611 11.219 21.925 1.00 85.62 140 GLY A O 1
ATOM 1132 N N . ILE A 1 141 ? 2.371 10.321 20.260 1.00 82.31 141 ILE A N 1
ATOM 1133 C CA . ILE A 1 141 ? 1.151 11.139 20.410 1.00 82.31 141 ILE A CA 1
ATOM 1134 C C . ILE A 1 141 ? 0.084 10.341 21.172 1.00 82.31 141 ILE A C 1
ATOM 1136 O O . ILE A 1 141 ? -0.542 10.917 22.091 1.00 82.31 141 ILE A O 1
#

Organism: NCBI:txid1563983

Sequence (141 aa):
YVPEGNMTACGTDYLNKDWFSRSYILVYSIFVYYLPLFLIIYSYYFILAAVSAHEKNMREQAKKMNVASLRSAENQAQSAECKLAKVALMTISLWFMAWTPYLVINYAGVFETTKISPLFTIWGSVFAKANAVYNPIVYGI

InterPro domains:
  IPR000276 G protein-coupled receptor, rhodopsin-like [PF00001] (5-139)
  IPR000276 G protein-coupled receptor, rhodopsin-like [PR00237] (25-48)
  IPR000276 G protein-coupled receptor, rhodopsin-like [PR00237] (84-108)
  IPR000276 G protein-coupled receptor, rhodopsin-like [PR00237] (121-141)
  IPR017452 GPCR, rhodopsin-like, 7TM [PS50262] (1-139)
  IPR027430 Visual pigments (opsins) retinal binding site [PS00238] (123-139)
  IPR050125 G-protein coupled receptor opsins [PTHR24240] (1-141)

Secondary structure (DSSP, 8-state):
-EE-TTSSSEE---S--SHHHHHHHHHHHIIIIIHHHHHHHHHHHHHHHHHHHHHHHHHHHHTT----SS-HHHHHHHHHHHHHHHHHHHHHHHHHHHHHHHHHHHHHHHHT-SPPPHHHHHHHHHHHHHHHHHHHHHHH-

Foldseek 3Di:
DAQALVNPDDDQCLQDQPPVSLVVLVVVCCVPPVVVVVVVVVVVVVVVVVVVVVVVVVVVVVVVDPDDPPPDPVVVVVVVVVVVVVLVVQLVVLLCVQQVLVSVLSVCSNVVVDDDDRVSRVSSVVSNVCSVVRSVVSVVD

pLDDT: mean 87.28, std 10.58, range [51.91, 98.06]

Radius of gyration: 22.07 Å; chains: 1; bounding box: 52×26×62 Å